Protein AF-A0A7J0CBI1-F1 (afdb_monomer)

Sequence (66 aa):
MRASGGTFLTVPEERIRGAQLDLAARGLHVETTGAVCWAAVGDWTEGSVVVPLCGAGLKTGLAAPH

Solvent-accessible surface area (backbone atoms only — not comparable to full-atom values): 4236 Å² total; per-residue (Å²): 88,87,91,70,73,58,85,88,84,89,76,60,68,68,47,28,44,52,30,40,50,56,34,40,77,72,73,45,58,42,23,72,78,15,17,41,49,52,38,67,46,70,84,67,82,78,85,87,85,88,68,70,71,51,57,60,11,89,82,72,51,78,78,81,84,132

Foldseek 3Di:
DVVVPDDDDDADLVLLQVQQVVCVVVVAAADSVLSVQSSRCVVPDDDDDDRRRPHGNPVPHHRDDD

Radius of gyration: 12.54 Å; Cα contacts (8 Å, |Δi|>4): 73; chains: 1; bounding box: 22×25×34 Å

Organism: NCBI:txid284028

Nearest PDB structures (foldseek):
  5b55-assembly1_B  TM=7.345E-01  e=1.817E+00  Fusobacterium nucleatum subsp. nucleatum ATCC 25586
  4f4f-assembly2_B  TM=6.083E-01  e=5.836E+00  Brucella melitensis bv. 1 str. 16M

Mean predicted aligned error: 5.13 Å

pLDDT: mean 87.16, std 9.92, range [56.28, 95.56]

InterPro domains:
  IPR036052 Tryptophan synthase beta chain-like, PALP domain superfamily [G3DSA:3.40.50.1100] (1-65)
  IPR036052 Tryptophan synthase beta chain-like, PALP domain superfamily [SSF53686] (3-59)

Secondary structure (DSSP, 8-state):
-TTTT-------HHHHHHHHHHHHHTT--B-HHHHHHHHHHTT--SS-------SBGGGT-PPPP-

Structure (mmCIF, N/CA/C/O backbone):
data_AF-A0A7J0CBI1-F1
#
_entry.id   AF-A0A7J0CBI1-F1
#
loop_
_atom_site.group_PDB
_atom_site.id
_atom_site.type_symbol
_atom_site.label_atom_id
_atom_site.label_alt_id
_atom_site.label_comp_id
_atom_site.label_asym_id
_atom_site.label_entity_id
_atom_site.label_seq_id
_atom_site.pdbx_PDB_ins_code
_atom_site.Cartn_x
_atom_site.Cartn_y
_atom_site.Cartn_z
_atom_site.occupancy
_atom_site.B_iso_or_equiv
_atom_site.auth_seq_id
_atom_site.auth_comp_id
_atom_site.auth_asym_id
_atom_site.auth_atom_id
_atom_site.pdbx_PDB_model_num
ATOM 1 N N . MET A 1 1 ? 8.678 -11.113 -14.012 1.00 63.50 1 MET A N 1
ATOM 2 C CA . MET A 1 1 ? 8.674 -9.786 -14.664 1.00 63.50 1 MET A CA 1
ATOM 3 C C . MET A 1 1 ? 8.611 -9.897 -16.182 1.00 63.50 1 MET A C 1
ATOM 5 O O . MET A 1 1 ? 7.572 -9.576 -16.727 1.00 63.50 1 MET A O 1
ATOM 9 N N . ARG A 1 2 ? 9.644 -10.410 -16.873 1.00 74.94 2 ARG A N 1
ATOM 10 C CA . ARG A 1 2 ? 9.654 -10.464 -18.354 1.00 74.94 2 ARG A CA 1
ATOM 11 C C . ARG A 1 2 ? 8.440 -11.164 -18.980 1.00 74.94 2 ARG A C 1
ATOM 13 O O . ARG A 1 2 ? 7.939 -10.690 -19.984 1.00 74.94 2 ARG A O 1
ATOM 20 N N . ALA A 1 3 ? 7.937 -12.230 -18.358 1.00 88.00 3 ALA A N 1
ATOM 21 C CA . ALA A 1 3 ? 6.743 -12.931 -18.839 1.00 88.00 3 ALA A CA 1
ATOM 22 C C . ALA A 1 3 ? 5.424 -12.161 -18.616 1.00 88.00 3 ALA A C 1
ATOM 24 O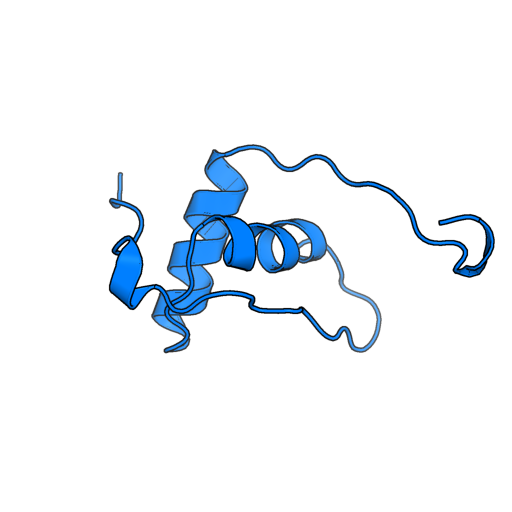 O . ALA A 1 3 ? 4.461 -12.410 -19.325 1.00 88.00 3 ALA A O 1
ATOM 25 N N . SER A 1 4 ? 5.370 -11.247 -17.639 1.00 86.50 4 SER A N 1
ATOM 26 C CA . SER A 1 4 ? 4.157 -10.495 -17.286 1.00 86.50 4 SER A CA 1
ATOM 27 C C . SER A 1 4 ? 4.165 -9.043 -17.770 1.00 86.50 4 SER A C 1
ATOM 29 O O . SER A 1 4 ? 3.166 -8.357 -17.608 1.00 86.50 4 SER A O 1
ATOM 31 N N . GLY A 1 5 ? 5.293 -8.542 -18.290 1.00 91.81 5 GLY A N 1
ATOM 32 C CA . GLY A 1 5 ? 5.460 -7.127 -18.647 1.00 91.81 5 GLY A CA 1
ATOM 33 C C . GLY A 1 5 ? 5.416 -6.156 -17.456 1.00 91.81 5 GLY A C 1
ATOM 34 O O . GLY A 1 5 ? 5.360 -4.951 -17.660 1.00 91.81 5 GLY A O 1
ATOM 35 N N . GLY A 1 6 ? 5.427 -6.660 -16.217 1.00 89.38 6 GLY A N 1
ATOM 36 C CA . GLY A 1 6 ? 5.303 -5.825 -15.017 1.00 89.38 6 GLY A CA 1
ATOM 37 C C . GLY A 1 6 ? 6.535 -4.960 -14.749 1.00 89.38 6 GLY A C 1
ATOM 38 O O . GLY A 1 6 ? 7.615 -5.248 -15.259 1.00 89.38 6 GLY A O 1
ATOM 39 N N . THR A 1 7 ? 6.379 -3.946 -13.895 1.00 90.75 7 THR A N 1
ATOM 40 C CA . THR A 1 7 ? 7.461 -3.062 -13.431 1.00 90.75 7 THR A CA 1
ATOM 41 C C . THR A 1 7 ? 7.762 -3.252 -11.938 1.00 90.75 7 THR A C 1
ATOM 43 O O . THR A 1 7 ? 6.950 -3.821 -11.208 1.00 90.75 7 THR A O 1
ATOM 46 N N . PHE A 1 8 ? 8.929 -2.787 -11.486 1.00 90.94 8 PHE A N 1
ATOM 47 C CA . PHE A 1 8 ? 9.258 -2.673 -10.064 1.00 90.94 8 PHE A CA 1
ATOM 48 C C . PHE A 1 8 ? 9.082 -1.225 -9.618 1.00 90.94 8 PHE A C 1
ATOM 50 O O . PHE A 1 8 ? 9.528 -0.306 -10.302 1.00 90.94 8 PHE A O 1
A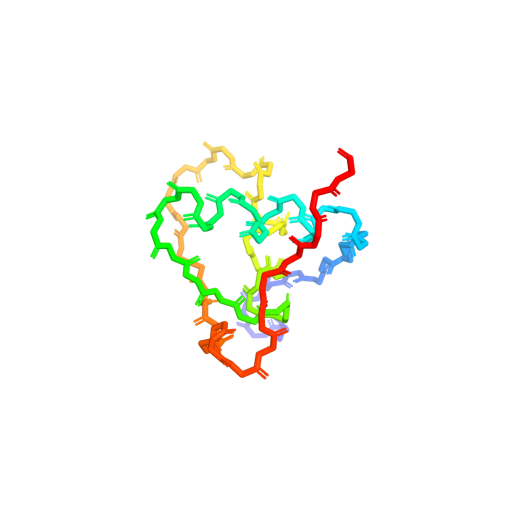TOM 57 N N . LEU A 1 9 ? 8.461 -1.034 -8.457 1.00 91.94 9 LEU A N 1
ATOM 58 C CA . LEU A 1 9 ? 8.265 0.273 -7.842 1.00 91.94 9 LEU A CA 1
ATOM 59 C C . LEU A 1 9 ? 8.929 0.285 -6.467 1.00 91.94 9 LEU A C 1
ATOM 61 O O . LEU A 1 9 ? 8.793 -0.668 -5.700 1.00 91.94 9 LEU A O 1
ATOM 65 N N . THR A 1 10 ? 9.617 1.382 -6.160 1.00 93.94 10 THR A N 1
ATOM 66 C CA . THR A 1 10 ? 10.137 1.662 -4.820 1.00 93.94 10 THR A CA 1
ATOM 67 C C . THR A 1 10 ? 9.221 2.669 -4.147 1.00 93.94 10 THR A C 1
ATOM 69 O O . THR A 1 10 ? 8.912 3.717 -4.719 1.00 93.94 10 THR A O 1
ATOM 72 N N . VAL A 1 11 ? 8.804 2.361 -2.922 1.00 94.44 11 VAL A N 1
ATOM 73 C CA . VAL A 1 11 ? 7.879 3.190 -2.150 1.00 94.44 11 VAL A CA 1
ATOM 74 C C . VAL A 1 11 ? 8.578 3.678 -0.872 1.00 94.44 11 VAL A C 1
ATOM 76 O O . VAL A 1 11 ? 9.114 2.851 -0.137 1.00 94.44 11 VAL A O 1
ATOM 79 N N . PRO A 1 12 ? 8.590 4.994 -0.591 1.00 94.94 12 PRO A N 1
ATOM 80 C CA . PRO A 1 12 ? 9.057 5.555 0.673 1.00 94.94 12 PRO A CA 1
ATOM 81 C C . PRO A 1 12 ? 8.244 5.057 1.871 1.00 94.94 12 PRO A C 1
ATOM 83 O O . PRO A 1 12 ? 7.030 4.874 1.777 1.00 94.94 12 PRO A O 1
ATOM 86 N N . GLU A 1 13 ? 8.894 4.930 3.028 1.00 94.62 13 GLU A N 1
ATOM 87 C CA . GLU A 1 13 ? 8.246 4.482 4.269 1.00 94.62 13 GLU A CA 1
ATOM 88 C C . GLU A 1 13 ? 7.064 5.357 4.695 1.00 94.62 13 GLU A C 1
ATOM 90 O O . GLU A 1 13 ? 6.083 4.841 5.228 1.00 94.62 13 GLU A O 1
ATOM 95 N N . GLU A 1 14 ? 7.119 6.668 4.441 1.00 94.88 14 GLU A N 1
ATOM 96 C CA . GLU A 1 14 ? 5.998 7.557 4.752 1.00 94.88 14 GLU A CA 1
ATOM 97 C C . GLU A 1 14 ? 4.735 7.188 3.964 1.00 94.88 14 GLU A C 1
ATOM 99 O O . GLU A 1 14 ? 3.660 7.120 4.565 1.00 94.88 14 GLU A O 1
ATOM 104 N N . ARG A 1 15 ? 4.863 6.808 2.679 1.00 95.38 15 ARG A N 1
ATOM 105 C CA . ARG A 1 15 ? 3.697 6.423 1.872 1.00 95.38 15 ARG A CA 1
ATOM 106 C C . ARG A 1 15 ? 3.136 5.108 2.355 1.00 95.38 15 ARG A C 1
ATOM 108 O O . ARG A 1 15 ? 1.926 4.929 2.354 1.00 95.38 15 ARG A O 1
ATOM 115 N N . ILE A 1 16 ? 4.002 4.194 2.790 1.00 94.94 16 ILE A N 1
ATOM 116 C CA . ILE A 1 16 ? 3.580 2.915 3.366 1.00 94.94 16 ILE A CA 1
ATOM 117 C C . ILE A 1 16 ? 2.789 3.165 4.659 1.00 94.94 16 ILE A C 1
ATOM 119 O O . ILE A 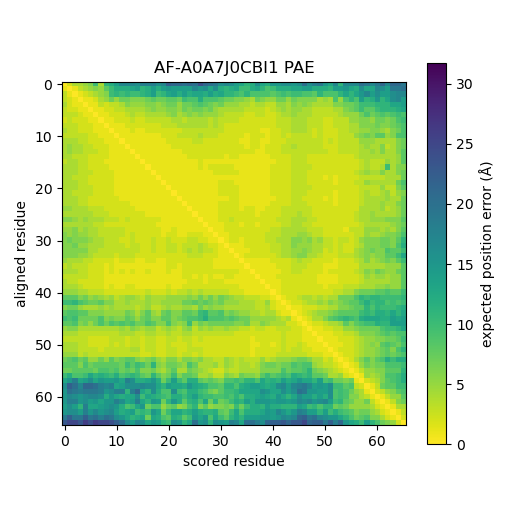1 16 ? 1.736 2.561 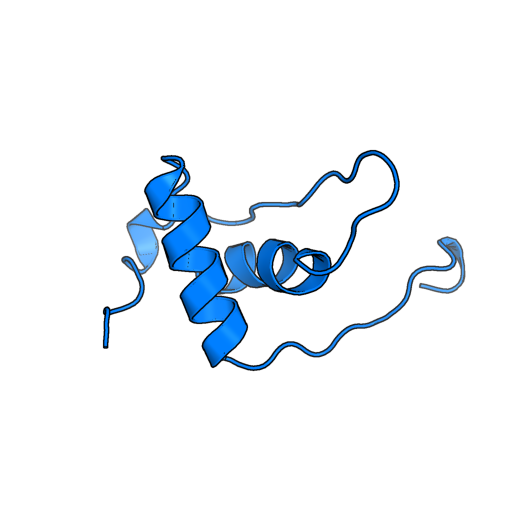4.856 1.00 94.94 16 ILE A O 1
ATOM 123 N N . ARG A 1 17 ? 3.244 4.098 5.507 1.00 93.62 17 ARG A N 1
ATOM 124 C CA . ARG A 1 17 ? 2.529 4.504 6.725 1.00 93.62 17 ARG A CA 1
ATOM 125 C C . ARG A 1 17 ? 1.162 5.103 6.396 1.00 93.62 17 ARG A C 1
ATOM 127 O O . ARG A 1 17 ? 0.158 4.663 6.950 1.00 93.62 17 ARG A O 1
ATOM 134 N N . GLY A 1 18 ? 1.119 6.065 5.474 1.00 94.94 18 GLY A N 1
ATOM 135 C CA . GLY A 1 18 ? -0.125 6.690 5.022 1.00 94.94 18 GLY A CA 1
ATOM 136 C C . GLY A 1 18 ? -1.100 5.672 4.426 1.00 94.94 18 GLY A C 1
ATOM 137 O O . GLY A 1 18 ? -2.275 5.660 4.782 1.00 94.94 18 GLY A O 1
ATOM 138 N N . ALA A 1 19 ? -0.599 4.751 3.604 1.00 95.31 19 ALA A N 1
ATOM 139 C CA . ALA A 1 19 ? -1.375 3.663 3.020 1.00 95.31 19 ALA A CA 1
ATOM 140 C C . ALA A 1 19 ? -1.963 2.719 4.074 1.00 95.31 19 ALA A C 1
ATOM 142 O O . ALA A 1 19 ? -3.122 2.325 3.965 1.00 95.31 19 ALA A O 1
ATOM 143 N N . GLN A 1 20 ? -1.193 2.365 5.105 1.00 94.31 20 GLN A N 1
ATOM 144 C CA . GLN A 1 20 ? -1.686 1.513 6.185 1.00 94.31 20 GLN A CA 1
ATOM 145 C C . GLN A 1 20 ? -2.813 2.198 6.972 1.00 94.31 20 GLN A C 1
ATOM 147 O O . GLN A 1 20 ? -3.796 1.545 7.323 1.00 94.31 20 GLN A O 1
ATOM 152 N N . LEU A 1 21 ? -2.697 3.507 7.216 1.00 94.19 21 LEU A N 1
ATOM 153 C CA . LEU A 1 21 ? -3.733 4.293 7.891 1.00 94.19 21 LEU A CA 1
ATOM 154 C C . LEU A 1 21 ? -4.995 4.448 7.028 1.00 94.19 21 LEU A C 1
ATOM 156 O O . LEU A 1 21 ? -6.098 4.277 7.544 1.00 94.19 21 LEU A O 1
ATOM 160 N N . ASP A 1 22 ? -4.853 4.707 5.724 1.00 94.69 22 ASP A N 1
ATOM 161 C CA . ASP A 1 22 ? -5.989 4.780 4.790 1.00 94.69 22 ASP A CA 1
ATOM 162 C C . ASP A 1 22 ? -6.728 3.434 4.686 1.00 94.69 22 ASP A C 1
ATOM 164 O O . ASP A 1 22 ? -7.957 3.395 4.748 1.00 94.69 22 ASP A O 1
ATOM 168 N N . LEU A 1 23 ? -6.005 2.311 4.625 1.00 94.31 23 LEU A N 1
ATOM 169 C CA . LEU A 1 23 ? -6.612 0.976 4.667 1.00 94.31 23 LEU A CA 1
ATOM 170 C C . LEU A 1 23 ? -7.350 0.722 5.989 1.00 94.31 23 LEU A C 1
ATOM 172 O O . LEU A 1 23 ? -8.485 0.239 5.973 1.00 94.31 23 LEU A O 1
ATOM 176 N N . ALA A 1 24 ? -6.755 1.091 7.127 1.00 94.06 24 ALA A N 1
ATOM 177 C CA . ALA A 1 24 ? -7.383 0.931 8.437 1.00 94.06 24 ALA A CA 1
ATOM 178 C C . ALA A 1 24 ? -8.663 1.773 8.569 1.00 94.06 24 ALA A C 1
ATOM 180 O O . ALA A 1 24 ? -9.673 1.275 9.067 1.00 94.06 24 ALA A O 1
ATOM 181 N N . ALA A 1 25 ? -8.665 3.004 8.044 1.00 94.88 25 ALA A N 1
ATOM 182 C CA . ALA A 1 25 ? -9.852 3.860 7.979 1.00 94.88 25 ALA A CA 1
ATOM 183 C C . ALA A 1 25 ? -10.987 3.245 7.135 1.00 94.88 25 ALA A C 1
ATOM 185 O O . ALA A 1 25 ? -12.160 3.532 7.367 1.00 94.88 25 ALA A O 1
ATOM 186 N N . ARG A 1 26 ? -10.652 2.348 6.199 1.00 94.19 26 ARG A N 1
ATOM 187 C CA . ARG A 1 26 ? -11.593 1.548 5.392 1.00 94.19 26 ARG A CA 1
ATOM 188 C C . ARG A 1 26 ? -11.936 0.190 6.026 1.00 94.19 26 ARG A C 1
ATOM 190 O O . ARG A 1 26 ? -12.594 -0.630 5.392 1.00 94.19 26 ARG A O 1
ATOM 197 N N . GLY A 1 27 ? -11.490 -0.070 7.256 1.00 94.38 27 GLY A N 1
ATOM 198 C CA . GLY A 1 27 ? -11.726 -1.315 7.994 1.00 94.38 27 GLY A CA 1
ATOM 199 C C . GLY A 1 27 ? -10.739 -2.450 7.690 1.00 94.38 27 GLY A C 1
ATOM 200 O O . GLY A 1 27 ? -10.869 -3.540 8.249 1.00 94.38 27 GLY A O 1
ATOM 201 N N . LEU A 1 28 ? -9.728 -2.216 6.849 1.00 93.38 28 LEU A N 1
ATOM 202 C CA . LEU A 1 28 ? -8.748 -3.217 6.424 1.00 93.38 28 LEU A CA 1
ATOM 203 C C . LEU A 1 28 ? -7.447 -3.074 7.225 1.00 93.38 28 LEU A C 1
ATOM 205 O O . LEU A 1 28 ? -6.621 -2.204 6.964 1.00 93.38 28 LEU A O 1
ATOM 209 N N . HIS A 1 29 ? -7.242 -3.958 8.200 1.00 91.62 29 HIS A N 1
ATOM 210 C CA . HIS A 1 29 ? -6.077 -3.925 9.089 1.00 91.62 29 HIS A CA 1
ATOM 211 C C . HIS A 1 29 ? -5.001 -4.898 8.599 1.00 91.62 29 HIS A C 1
ATOM 213 O O . HIS A 1 29 ? -5.121 -6.112 8.780 1.00 91.62 29 HIS A O 1
ATOM 219 N N . VAL A 1 30 ? -3.941 -4.371 7.988 1.00 91.25 30 VAL A N 1
ATOM 220 C CA . VAL A 1 30 ? -2.894 -5.164 7.320 1.00 91.25 30 VAL A CA 1
ATOM 221 C C . VAL A 1 30 ? -1.514 -4.918 7.924 1.00 91.25 30 VAL A C 1
ATOM 223 O O . VAL A 1 30 ? -1.258 -3.869 8.516 1.00 91.25 30 VAL A O 1
ATOM 226 N N . GLU A 1 31 ? -0.617 -5.890 7.764 1.00 90.38 31 GLU A N 1
ATOM 227 C CA . GLU A 1 31 ? 0.805 -5.729 8.091 1.00 90.38 31 GLU A CA 1
ATOM 228 C C . GLU A 1 31 ? 1.467 -4.703 7.142 1.00 90.38 31 GLU A C 1
ATOM 230 O O . GLU A 1 31 ? 0.999 -4.474 6.023 1.00 90.38 31 GLU A O 1
ATOM 235 N N . THR A 1 32 ? 2.586 -4.098 7.556 1.00 87.06 32 THR A N 1
ATOM 236 C CA . THR A 1 32 ? 3.295 -3.051 6.790 1.00 87.06 32 THR A CA 1
ATOM 237 C C . THR A 1 32 ? 3.652 -3.486 5.368 1.00 87.06 32 THR A C 1
ATOM 239 O O . THR A 1 32 ? 3.501 -2.717 4.423 1.00 87.06 32 THR A O 1
ATOM 242 N N . THR A 1 33 ? 4.090 -4.735 5.192 1.00 87.19 33 THR A N 1
ATOM 243 C CA . THR A 1 33 ? 4.437 -5.296 3.877 1.00 87.19 33 THR A CA 1
ATOM 244 C C . THR A 1 33 ? 3.212 -5.465 2.9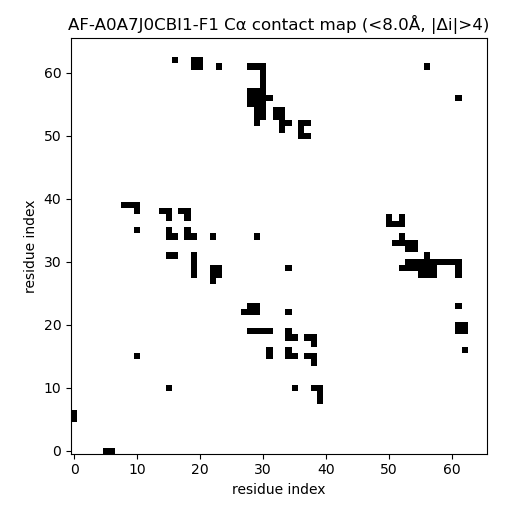78 1.00 87.19 33 THR A C 1
ATOM 246 O O . THR A 1 33 ? 3.323 -5.277 1.768 1.00 87.19 33 THR A O 1
ATOM 249 N N . GLY A 1 34 ? 2.039 -5.741 3.554 1.00 86.56 34 GLY A N 1
ATOM 250 C CA . GLY A 1 34 ? 0.764 -5.767 2.837 1.00 86.56 34 GLY A CA 1
ATOM 251 C C . GLY A 1 34 ? 0.314 -4.379 2.374 1.00 86.56 34 GLY A C 1
ATOM 252 O O . GLY A 1 34 ? -0.266 -4.249 1.298 1.00 86.56 34 GLY A O 1
ATOM 253 N N . ALA A 1 35 ? 0.639 -3.325 3.130 1.00 94.00 35 ALA A N 1
ATOM 254 C CA . ALA A 1 35 ? 0.315 -1.945 2.762 1.00 94.00 35 ALA A CA 1
AT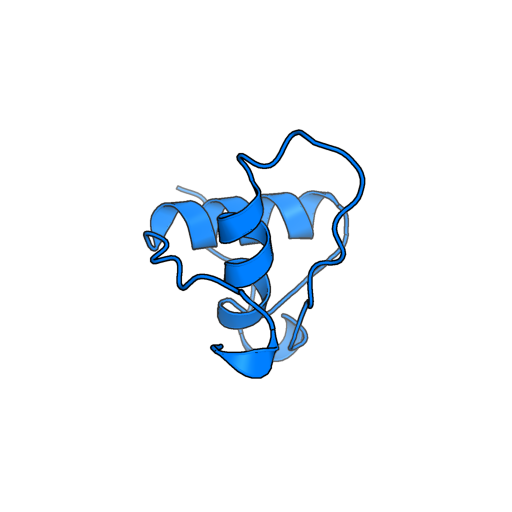OM 255 C C . ALA A 1 35 ? 1.161 -1.398 1.593 1.00 94.00 35 ALA A C 1
ATOM 257 O O . ALA A 1 35 ? 0.735 -0.457 0.923 1.00 94.00 35 ALA A O 1
ATOM 258 N N . VAL A 1 36 ? 2.327 -1.990 1.294 1.00 94.94 36 VAL A N 1
ATOM 259 C CA . VAL A 1 36 ? 3.218 -1.533 0.207 1.00 94.94 36 VAL A CA 1
ATOM 260 C C . VAL A 1 36 ? 2.511 -1.534 -1.146 1.00 94.94 36 VAL A C 1
ATOM 262 O O . VAL A 1 36 ? 2.666 -0.590 -1.918 1.00 94.94 36 VAL A O 1
ATOM 265 N N . CYS A 1 37 ? 1.714 -2.563 -1.441 1.00 93.38 37 CYS A N 1
ATOM 266 C CA . CYS A 1 37 ? 1.009 -2.647 -2.717 1.00 93.38 37 CYS A CA 1
ATOM 267 C C . CYS A 1 37 ? -0.067 -1.562 -2.852 1.00 93.38 37 CYS A C 1
ATOM 269 O O . CYS A 1 37 ? -0.245 -1.041 -3.947 1.00 93.38 37 CYS A O 1
ATOM 271 N N . TRP A 1 38 ? -0.730 -1.178 -1.755 1.00 94.94 38 TRP A N 1
ATOM 272 C CA . TRP A 1 38 ? -1.679 -0.058 -1.745 1.00 94.94 38 TRP A CA 1
ATOM 273 C C . TRP A 1 38 ? -0.963 1.279 -1.950 1.00 94.94 38 TRP A C 1
ATOM 275 O O . TRP A 1 38 ? -1.361 2.079 -2.791 1.00 94.94 38 TRP A O 1
ATOM 285 N N . ALA A 1 39 ? 0.162 1.477 -1.260 1.00 95.56 39 ALA A N 1
ATOM 286 C CA . ALA A 1 39 ? 0.990 2.668 -1.413 1.00 95.56 39 ALA A CA 1
ATOM 287 C C . ALA A 1 39 ? 1.558 2.824 -2.836 1.00 95.56 39 ALA A C 1
ATOM 289 O O . ALA A 1 39 ? 1.693 3.939 -3.333 1.00 95.56 39 ALA A O 1
ATOM 290 N N . ALA A 1 40 ? 1.883 1.712 -3.500 1.00 93.88 40 ALA A N 1
ATOM 291 C CA . ALA A 1 40 ? 2.418 1.710 -4.858 1.00 93.88 40 ALA A CA 1
ATOM 292 C C . ALA A 1 40 ? 1.382 2.107 -5.924 1.00 93.88 40 ALA A C 1
ATOM 294 O O . ALA A 1 40 ? 1.765 2.664 -6.950 1.00 93.88 40 ALA A O 1
ATOM 295 N N . VAL A 1 41 ? 0.094 1.820 -5.698 1.00 92.56 41 VAL A N 1
ATOM 296 C CA . VAL A 1 41 ? -0.984 2.112 -6.660 1.00 92.56 41 VAL A CA 1
ATOM 297 C C . VAL A 1 41 ? -1.750 3.396 -6.345 1.00 92.56 41 VAL A C 1
ATOM 299 O O . VAL A 1 41 ? -2.694 3.707 -7.060 1.00 92.56 41 VAL A O 1
ATOM 302 N N . GLY A 1 42 ? -1.373 4.145 -5.303 1.00 84.50 42 GLY A N 1
ATOM 303 C CA . GLY A 1 42 ? -2.109 5.339 -4.862 1.00 84.50 42 GLY A CA 1
ATOM 304 C C . GLY A 1 42 ? -2.282 6.416 -5.942 1.00 84.50 42 GLY A C 1
ATOM 305 O O . GLY A 1 42 ? -3.281 7.129 -5.932 1.00 84.50 42 GLY A O 1
ATOM 306 N N . ASP A 1 43 ? -1.360 6.478 -6.905 1.00 81.38 43 ASP A N 1
ATOM 307 C CA . ASP A 1 43 ? -1.404 7.416 -8.035 1.00 81.38 43 ASP A CA 1
ATOM 308 C C . ASP A 1 43 ? -2.083 6.824 -9.290 1.00 81.38 43 ASP A C 1
ATOM 310 O O . ASP A 1 43 ? -2.153 7.471 -10.335 1.00 81.38 43 ASP A O 1
ATOM 314 N N . TRP A 1 44 ? -2.565 5.579 -9.226 1.00 85.81 44 TRP A N 1
ATOM 315 C CA . TRP A 1 44 ? -3.180 4.894 -10.357 1.00 85.81 44 TRP A CA 1
ATOM 316 C C . TRP A 1 44 ? -4.639 5.325 -10.525 1.00 85.81 44 TRP A C 1
ATOM 318 O O . TRP A 1 44 ? -5.496 5.015 -9.699 1.00 85.81 44 TRP A O 1
ATOM 328 N N . THR A 1 45 ? -4.938 6.008 -11.626 1.00 84.69 45 THR A N 1
ATOM 329 C CA . THR A 1 45 ? -6.269 6.579 -11.892 1.00 84.69 45 THR A CA 1
ATOM 330 C C . THR A 1 45 ? -7.023 5.885 -13.028 1.00 84.69 45 THR A C 1
ATOM 332 O O . THR A 1 45 ? -8.190 6.195 -13.267 1.00 84.69 45 THR A O 1
ATOM 335 N N . GLU A 1 46 ? -6.397 4.929 -13.720 1.00 86.31 46 GLU A N 1
ATOM 336 C CA . GLU A 1 46 ? -6.952 4.329 -14.936 1.00 86.31 46 GLU A CA 1
ATOM 337 C C . GLU A 1 46 ? -7.548 2.931 -14.709 1.00 86.31 46 GLU A C 1
ATOM 339 O O . GLU A 1 46 ? -6.847 1.951 -14.474 1.00 86.31 46 GLU A O 1
ATOM 344 N N . GLY A 1 47 ? -8.863 2.789 -14.858 1.00 89.44 47 GLY A N 1
ATOM 345 C CA . GLY A 1 47 ? -9.515 1.478 -14.790 1.00 89.44 47 GLY A CA 1
ATOM 3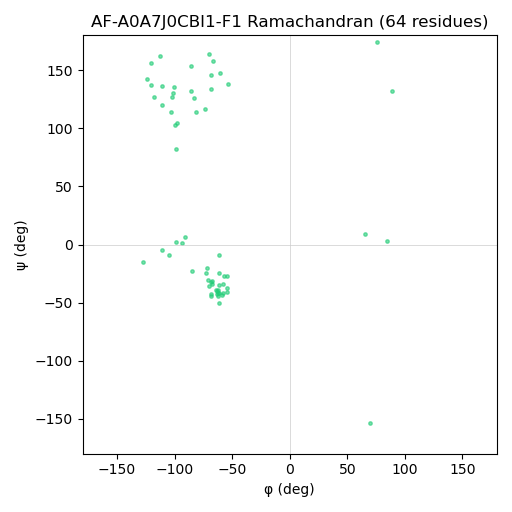46 C C . GLY A 1 47 ? -9.516 0.859 -13.386 1.00 89.44 47 GLY A C 1
ATOM 347 O O . GLY A 1 47 ? -9.532 1.560 -12.377 1.00 89.44 47 GLY A O 1
ATOM 348 N N . SER A 1 48 ? -9.578 -0.473 -13.313 1.00 91.88 48 SER A N 1
ATOM 349 C CA . SER A 1 48 ? -9.677 -1.215 -12.048 1.00 91.88 48 SER A CA 1
ATOM 350 C C . SER A 1 48 ? -8.402 -1.998 -11.756 1.00 91.88 48 SER A C 1
ATOM 352 O O . SER A 1 48 ? -7.867 -2.670 -12.635 1.00 91.88 48 SER A O 1
ATOM 354 N N . VAL A 1 49 ? -7.951 -1.955 -10.501 1.00 91.69 49 VAL A N 1
ATOM 355 C CA . VAL A 1 49 ? -6.745 -2.646 -10.025 1.00 91.69 49 VAL A CA 1
ATOM 356 C C . VAL A 1 49 ? -7.098 -3.557 -8.855 1.00 91.69 49 VAL A C 1
ATOM 358 O O . VAL A 1 49 ? -7.910 -3.207 -8.000 1.00 91.69 49 VAL A O 1
ATOM 361 N N . VAL A 1 50 ? -6.465 -4.728 -8.808 1.00 92.06 50 VAL A N 1
ATOM 362 C CA . VAL A 1 50 ? -6.519 -5.637 -7.659 1.00 92.06 50 VAL A CA 1
ATOM 363 C C . VAL A 1 50 ? -5.220 -5.500 -6.876 1.00 92.06 50 VAL A C 1
ATOM 365 O O . VAL A 1 50 ? -4.135 -5.646 -7.439 1.00 92.06 50 VAL A O 1
ATOM 368 N N . VAL A 1 51 ? -5.332 -5.243 -5.573 1.00 92.19 51 VAL A N 1
ATOM 369 C CA . VAL A 1 51 ? -4.186 -5.058 -4.675 1.00 92.19 51 VAL A CA 1
ATOM 370 C C . VAL A 1 51 ? -4.102 -6.239 -3.706 1.00 92.19 51 VAL A C 1
ATOM 372 O O . VAL A 1 51 ? -5.050 -6.464 -2.950 1.00 92.19 51 VAL A O 1
ATOM 375 N N . PRO A 1 52 ? -2.996 -7.005 -3.693 1.00 92.00 52 PRO A N 1
ATOM 376 C CA . PRO A 1 52 ? -2.824 -8.078 -2.726 1.00 92.00 52 PRO A CA 1
ATOM 377 C C . PRO A 1 52 ? -2.519 -7.496 -1.340 1.00 92.00 52 PRO A C 1
ATOM 379 O O . PRO A 1 52 ? -1.484 -6.867 -1.131 1.00 92.00 52 PRO A O 1
ATOM 382 N N . LEU A 1 53 ? -3.416 -7.732 -0.383 1.00 91.19 53 LEU A N 1
ATOM 383 C CA . LEU A 1 53 ? -3.245 -7.353 1.020 1.00 91.19 53 LEU A CA 1
ATOM 384 C C . LEU A 1 53 ? -2.775 -8.566 1.826 1.00 91.19 53 LEU A C 1
ATOM 386 O O . LEU A 1 53 ? -3.562 -9.297 2.426 1.00 91.19 53 LEU A O 1
ATOM 390 N N . CYS A 1 54 ? -1.471 -8.817 1.774 1.00 87.62 54 CYS A N 1
ATOM 391 C CA . CYS A 1 54 ? -0.860 -9.973 2.418 1.00 87.62 54 CYS A CA 1
ATOM 392 C C . CYS A 1 54 ? -0.596 -9.700 3.908 1.00 87.62 54 CYS A C 1
ATOM 394 O O . CYS A 1 54 ? 0.105 -8.751 4.246 1.00 87.62 54 CYS A O 1
ATOM 396 N N . GLY A 1 55 ? -1.096 -10.575 4.787 1.00 84.25 55 GLY A N 1
ATOM 397 C CA . GLY A 1 55 ? -0.836 -10.520 6.231 1.00 84.25 55 GLY A CA 1
ATOM 398 C C . GLY A 1 55 ? -1.830 -9.651 7.009 1.00 84.25 55 GLY A C 1
ATOM 399 O O . GLY A 1 55 ? -2.132 -8.519 6.638 1.00 84.25 55 GLY A O 1
ATOM 400 N N . ALA A 1 56 ? -2.342 -10.192 8.117 1.00 81.56 56 ALA A N 1
ATOM 401 C CA . ALA A 1 56 ? -3.283 -9.494 8.988 1.00 81.56 56 ALA A CA 1
ATOM 402 C C . ALA A 1 56 ? -2.533 -8.631 10.010 1.00 81.56 56 ALA A C 1
ATOM 404 O O . ALA A 1 56 ? -1.659 -9.130 10.722 1.00 81.56 56 ALA A O 1
ATOM 405 N N . GLY A 1 57 ? -2.943 -7.368 10.162 1.00 74.81 57 GLY A N 1
ATOM 406 C CA . GLY A 1 57 ? -2.320 -6.401 11.078 1.00 74.81 57 GLY A CA 1
ATOM 407 C C . GLY A 1 57 ? -2.361 -6.801 12.560 1.00 74.81 57 GLY A C 1
ATOM 408 O O . GLY A 1 57 ? -1.669 -6.196 13.374 1.00 74.81 57 GLY A O 1
ATOM 409 N N . LEU A 1 58 ? -3.102 -7.862 12.915 1.00 69.94 58 LEU A N 1
ATOM 410 C CA . LEU A 1 58 ? -3.140 -8.444 14.262 1.00 69.94 58 LEU A CA 1
ATOM 411 C C . LEU A 1 58 ? -1.750 -8.818 14.803 1.00 69.94 58 LEU A C 1
ATOM 413 O O . LEU A 1 58 ? -1.565 -8.855 16.015 1.00 69.94 58 LEU A O 1
ATOM 417 N N . LYS A 1 59 ? -0.786 -9.122 13.923 1.00 62.19 59 LYS A N 1
ATOM 418 C CA . LYS A 1 59 ? 0.558 -9.563 14.329 1.00 62.19 59 LYS A CA 1
ATOM 419 C C . LYS A 1 59 ? 1.522 -8.419 14.636 1.00 62.19 59 LYS A C 1
ATOM 421 O O . LYS A 1 59 ? 2.508 -8.644 15.327 1.00 62.19 59 LYS A O 1
ATOM 426 N N . THR A 1 60 ? 1.272 -7.225 14.103 1.00 67.25 60 THR A N 1
ATOM 427 C CA . THR A 1 60 ? 2.250 -6.122 14.107 1.00 67.25 60 TH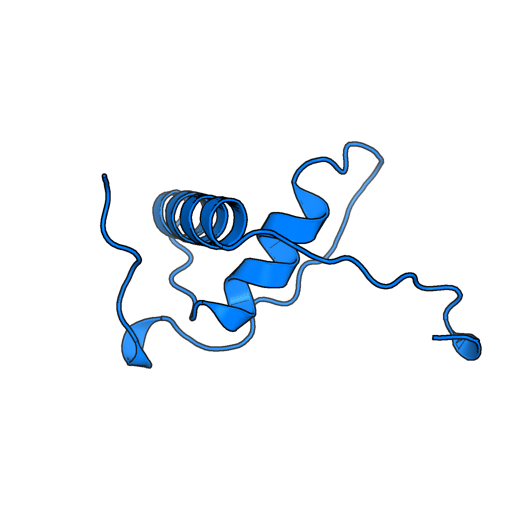R A CA 1
ATOM 428 C C . THR A 1 60 ? 1.701 -4.811 14.665 1.00 67.25 60 THR A C 1
ATOM 430 O O . THR A 1 60 ? 2.485 -3.923 14.978 1.00 67.25 60 THR A O 1
ATOM 433 N N . GLY A 1 61 ? 0.377 -4.676 14.799 1.00 67.69 61 GLY A N 1
ATOM 434 C CA . GLY A 1 61 ? -0.269 -3.407 15.136 1.00 67.69 61 GLY A CA 1
ATOM 435 C C . GLY A 1 61 ? -0.329 -2.429 13.954 1.00 67.69 61 GLY A C 1
ATOM 436 O O . GLY A 1 61 ? 0.194 -2.703 12.869 1.00 67.69 61 GLY A O 1
ATOM 437 N N . LEU A 1 62 ? -1.017 -1.300 14.165 1.00 72.19 62 LEU A N 1
ATOM 438 C CA . LEU A 1 62 ? -1.128 -0.194 13.206 1.00 72.19 62 LEU A CA 1
ATOM 439 C C . LEU A 1 62 ? 0.056 0.774 13.326 1.00 72.19 62 LEU A C 1
ATOM 441 O O . LEU A 1 62 ? 0.629 0.938 14.403 1.00 72.19 62 LEU A O 1
ATOM 445 N N . ALA A 1 63 ? 0.372 1.467 12.231 1.00 76.19 63 ALA A N 1
ATOM 446 C CA . ALA A 1 63 ? 1.263 2.618 12.237 1.00 76.19 63 ALA A CA 1
ATOM 447 C C . ALA A 1 63 ? 0.835 3.688 13.257 1.00 76.19 63 ALA A C 1
ATOM 449 O O . ALA A 1 63 ? -0.341 4.041 13.345 1.00 76.19 63 ALA A O 1
ATOM 450 N N . ALA A 1 64 ? 1.808 4.259 13.972 1.00 72.62 64 ALA A N 1
ATOM 451 C CA . ALA A 1 64 ? 1.567 5.409 14.838 1.00 72.62 64 ALA A CA 1
ATOM 452 C C . ALA A 1 64 ? 1.228 6.666 14.000 1.00 72.62 64 ALA A C 1
ATOM 454 O O . ALA A 1 64 ? 1.942 6.937 13.026 1.00 72.62 64 ALA A O 1
ATOM 455 N N . PRO A 1 65 ? 0.182 7.437 14.362 1.00 60.62 65 PRO A N 1
ATOM 456 C CA . PRO A 1 65 ? -0.044 8.765 13.801 1.00 60.62 65 PRO A CA 1
ATOM 457 C C . PRO A 1 65 ? 1.050 9.741 14.268 1.00 60.62 65 PRO A C 1
ATOM 459 O O . PRO A 1 65 ? 1.544 9.618 15.390 1.00 60.62 65 PRO A O 1
ATOM 462 N N . HIS A 1 66 ? 1.421 10.687 13.400 1.00 56.28 66 HIS A N 1
ATOM 463 C CA . HIS A 1 66 ? 2.284 11.827 13.733 1.0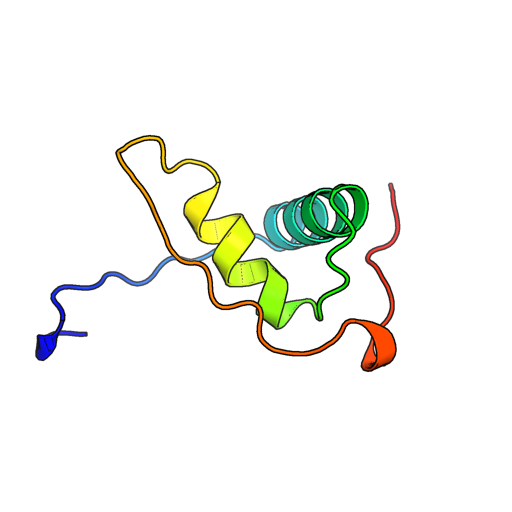0 56.28 66 HIS A CA 1
ATOM 464 C C . HIS A 1 66 ? 1.458 13.004 14.247 1.00 56.28 66 HIS A C 1
ATOM 466 O O . HIS A 1 66 ? 0.351 13.213 13.700 1.00 56.28 66 HIS A O 1
#